Protein AF-A0A316V6R1-F1 (afdb_monomer_lite)

Foldseek 3Di:
DDDDDDDDDDPQPAADQAAPAQRHHDDWDAARQDNHTHRQVQFVVRHDPVNPPPCVVPPPDGDHHLQRVVVVVVVVVVPDDDDDDPDDDPCVVVVVVVSNDGHHDDADPPCVQPVDQQWHADPSRDIGGPVPPPDDD

Radius of gyration: 20.58 Å; chains: 1; bounding box: 62×40×48 Å

Organism: NCBI:txid1280837

pLDDT: mean 76.07, std 18.74, range [30.72, 95.44]

Sequence (137 aa):
MVHAGSGLIDNGGENNEHCETCNGPGHFICCDGCPRSFHFACINPPMDIDELPVTMGDEDDKWYCNVCKTEKDKSKEKAKANSNGKGAARFQPLFTYLDQTNPTIFALPLEIRNYFKGVATAADGSYVDSNMLRPLK

InterPro domains:
  IPR001965 Zinc finger, PHD-type [SM00249] (18-69)
  IPR011011 Zinc finger, FYVE/PHD-type [SSF57903] (5-77)
  IPR013083 Zinc finger, RING/FYVE/PHD-type [G3DSA:3.30.40.10] (11-90)
  IPR019786 Zinc finger, PHD-type, conserved site [PS01359] (19-68)
  IPR019787 Zinc finger, PHD-finger [PF00628] (19-68)
  IPR019787 Zinc finger, PHD-finger [PS50016] (16-71)
  IPR052819 Chromatin-associated regulatory protein [PTHR47636] (10-137)

Secondary structure (DSSP, 8-state):
----------SSPPPPSSBTTT---S--EEPTTSS-EE-GGGSSS---GGGS-TTTTSTT-----HHHHHHHHHHHHTT------TT-SSSHHHHHHHHHS--------HHHHTTSTTEEE-TTS-EEEGGG-----

Structure (mmCIF, N/CA/C/O backbone):
data_AF-A0A316V6R1-F1
#
_entry.id   AF-A0A316V6R1-F1
#
loop_
_atom_site.group_PDB
_atom_site.id
_atom_site.type_symbol
_atom_site.label_atom_id
_atom_site.label_alt_id
_atom_site.label_comp_id
_atom_site.label_asym_id
_atom_site.label_entity_id
_atom_site.label_seq_id
_atom_site.pdbx_PDB_ins_code
_atom_site.Cartn_x
_atom_site.Cartn_y
_atom_site.Cartn_z
_atom_site.occupancy
_atom_site.B_iso_or_equiv
_atom_site.auth_seq_id
_atom_site.auth_comp_id
_atom_site.auth_asym_id
_atom_site.auth_atom_id
_atom_site.pdbx_PDB_model_num
ATOM 1 N N . MET A 1 1 ? 34.901 7.980 4.991 1.00 36.91 1 MET A N 1
ATOM 2 C CA . MET A 1 1 ? 34.584 8.365 6.379 1.00 36.91 1 MET A CA 1
ATOM 3 C C . MET A 1 1 ? 33.822 7.224 7.013 1.00 36.91 1 MET A C 1
ATOM 5 O O . MET A 1 1 ? 32.696 6.962 6.619 1.00 36.91 1 MET A O 1
ATOM 9 N N . VAL A 1 2 ? 34.490 6.494 7.901 1.00 36.69 2 VAL A N 1
ATOM 10 C CA . VAL A 1 2 ? 33.871 5.468 8.739 1.00 36.69 2 VAL A CA 1
ATOM 11 C C . VAL A 1 2 ? 33.186 6.180 9.901 1.00 36.69 2 VAL A C 1
ATOM 13 O O . VAL A 1 2 ? 33.818 7.009 10.549 1.00 36.69 2 VAL A O 1
ATOM 16 N N . HIS A 1 3 ? 31.919 5.882 10.166 1.00 30.72 3 HIS A N 1
ATOM 17 C CA . HIS A 1 3 ? 31.316 6.204 11.453 1.00 30.72 3 HIS A CA 1
ATOM 18 C C . HIS A 1 3 ? 30.851 4.904 12.092 1.00 30.72 3 HIS A C 1
ATOM 20 O O . HIS A 1 3 ? 29.850 4.313 11.705 1.00 30.72 3 HIS A O 1
ATOM 26 N N . ALA A 1 4 ? 31.661 4.455 13.049 1.00 40.88 4 ALA A N 1
ATOM 27 C CA . ALA A 1 4 ? 31.238 3.561 14.105 1.00 40.88 4 ALA A CA 1
ATOM 28 C C . ALA A 1 4 ? 30.393 4.369 15.101 1.00 40.88 4 ALA A C 1
ATOM 30 O O . ALA A 1 4 ? 30.797 5.459 15.511 1.00 40.88 4 ALA A O 1
ATOM 31 N N . GLY A 1 5 ? 29.246 3.824 15.493 1.00 31.66 5 GLY A N 1
ATOM 32 C CA . GLY A 1 5 ? 28.398 4.338 16.561 1.00 31.66 5 GLY A CA 1
ATOM 33 C C . GLY A 1 5 ? 27.778 3.161 17.300 1.00 31.66 5 GLY A C 1
ATOM 34 O O . GLY A 1 5 ? 26.938 2.452 16.757 1.00 31.66 5 GLY A O 1
ATOM 35 N N . SER A 1 6 ? 28.268 2.917 18.511 1.00 36.72 6 SER A N 1
ATOM 36 C CA . SER A 1 6 ? 27.836 1.848 19.404 1.00 36.72 6 SER A CA 1
ATOM 37 C C . SER A 1 6 ? 26.462 2.127 20.020 1.00 36.72 6 SER A C 1
ATOM 39 O O . SER A 1 6 ? 26.270 3.166 20.638 1.00 36.72 6 SER A O 1
ATOM 41 N N . GLY A 1 7 ? 25.583 1.127 19.924 1.00 38.19 7 GLY A N 1
ATOM 42 C CA . GLY A 1 7 ? 24.739 0.595 20.998 1.00 38.19 7 GLY A CA 1
ATOM 43 C C . GLY A 1 7 ? 23.739 1.511 21.697 1.00 38.19 7 GLY A C 1
ATOM 44 O O . GLY A 1 7 ? 24.103 2.151 22.671 1.00 38.19 7 GLY A O 1
ATOM 45 N N . LEU A 1 8 ? 22.460 1.363 21.345 1.00 37.72 8 LEU A N 1
ATOM 46 C CA . LEU A 1 8 ? 21.321 1.323 22.270 1.00 37.72 8 LEU A CA 1
ATOM 47 C C . LEU A 1 8 ? 20.249 0.417 21.638 1.00 37.72 8 LEU A C 1
ATOM 49 O O . LEU A 1 8 ? 19.975 0.514 20.446 1.00 37.72 8 LEU A O 1
ATOM 53 N N . ILE A 1 9 ? 19.703 -0.517 22.416 1.00 48.94 9 ILE A N 1
ATOM 54 C CA . ILE A 1 9 ? 18.641 -1.428 21.975 1.00 48.94 9 ILE A CA 1
ATOM 55 C C . ILE A 1 9 ? 17.340 -0.621 21.979 1.00 48.94 9 ILE A C 1
ATOM 57 O O . ILE A 1 9 ? 16.728 -0.464 23.034 1.00 48.94 9 ILE A O 1
ATOM 61 N N . ASP A 1 10 ? 16.953 -0.078 20.827 1.00 42.72 10 ASP A N 1
ATOM 62 C CA . ASP A 1 10 ? 15.626 0.500 20.636 1.00 42.72 10 ASP A CA 1
ATOM 63 C C . ASP A 1 10 ? 14.651 -0.611 20.236 1.00 42.72 10 ASP A C 1
ATOM 65 O O . ASP A 1 10 ? 14.916 -1.418 19.343 1.00 42.72 10 ASP A O 1
ATOM 69 N N . ASN A 1 11 ? 13.515 -0.692 20.924 1.00 47.97 11 ASN A N 1
ATOM 70 C CA . ASN A 1 11 ? 12.432 -1.620 20.594 1.00 47.97 11 ASN A CA 1
ATOM 71 C C . ASN A 1 11 ? 11.599 -1.050 19.424 1.00 47.97 11 ASN A C 1
ATOM 73 O O . ASN A 1 11 ? 10.376 -0.968 19.494 1.00 47.97 11 ASN A O 1
ATOM 77 N N . GLY A 1 12 ? 12.295 -0.623 18.372 1.00 49.44 12 GLY A N 1
ATOM 78 C CA . GLY A 1 12 ? 11.801 -0.021 17.143 1.00 49.44 12 GLY A CA 1
ATOM 79 C C . GLY A 1 12 ? 12.722 -0.488 16.025 1.00 49.44 12 GLY A C 1
ATOM 80 O O . GLY A 1 12 ? 13.700 0.166 15.683 1.00 49.44 12 GLY A O 1
ATOM 81 N N . GLY A 1 13 ? 12.476 -1.706 15.532 1.00 63.41 13 GLY A N 1
ATOM 82 C CA . GLY A 1 13 ? 13.270 -2.271 14.444 1.00 63.41 13 GLY A CA 1
ATOM 83 C C . GLY A 1 13 ? 13.304 -1.311 13.257 1.00 63.41 13 GLY A C 1
ATOM 84 O O . GLY A 1 13 ? 12.282 -0.706 12.936 1.00 63.41 13 GLY A O 1
ATOM 85 N N . GLU A 1 14 ? 14.477 -1.176 12.639 1.00 84.94 14 GLU A N 1
ATOM 86 C CA . GLU A 1 14 ? 14.689 -0.320 11.473 1.00 84.94 14 GLU A CA 1
ATOM 87 C C . GLU A 1 14 ? 13.579 -0.543 10.436 1.00 84.94 14 GLU A C 1
ATOM 89 O O . GLU A 1 14 ? 13.218 -1.683 10.117 1.00 84.94 14 GLU A O 1
ATOM 94 N N . ASN A 1 15 ? 13.002 0.548 9.932 1.00 92.12 15 ASN A N 1
ATOM 95 C CA . ASN A 1 15 ? 12.040 0.458 8.847 1.00 92.12 15 ASN A CA 1
ATOM 96 C C . ASN A 1 15 ? 12.734 0.002 7.557 1.00 92.12 15 ASN A C 1
ATOM 98 O O . ASN A 1 15 ? 13.898 0.308 7.305 1.00 92.12 15 ASN A O 1
ATOM 102 N N . ASN A 1 16 ? 11.987 -0.702 6.713 1.00 93.31 16 ASN A N 1
ATOM 103 C CA . ASN A 1 16 ? 12.437 -1.180 5.421 1.00 93.31 16 ASN A CA 1
ATOM 104 C C . ASN A 1 16 ? 12.882 0.004 4.551 1.00 93.31 16 ASN A C 1
ATOM 106 O O . ASN A 1 16 ? 12.190 1.020 4.453 1.00 93.31 16 ASN A O 1
ATOM 110 N N . GLU A 1 17 ? 13.995 -0.175 3.844 1.00 92.50 17 GLU A N 1
ATOM 111 C CA . GLU A 1 17 ? 14.538 0.794 2.881 1.00 92.50 17 GLU A CA 1
ATOM 112 C C . GLU A 1 17 ? 13.789 0.814 1.532 1.00 92.50 17 GLU A C 1
ATOM 114 O O . GLU A 1 17 ? 14.143 1.541 0.604 1.00 92.50 17 GLU A O 1
ATOM 119 N N . HIS A 1 18 ? 12.738 0.004 1.418 1.00 93.06 18 HIS A N 1
ATOM 120 C CA . HIS A 1 18 ? 11.898 -0.139 0.240 1.00 93.06 18 HIS A CA 1
ATOM 121 C C . HIS A 1 18 ? 10.421 -0.061 0.626 1.00 93.06 18 HIS A C 1
ATOM 123 O O . HIS A 1 18 ? 10.010 -0.433 1.729 1.00 93.06 18 HIS A O 1
ATOM 129 N N . CYS A 1 19 ? 9.594 0.391 -0.313 1.00 94.06 19 CYS A N 1
ATOM 130 C CA . CYS A 1 19 ? 8.154 0.425 -0.111 1.00 94.06 19 CYS A CA 1
ATOM 131 C C . CYS A 1 19 ? 7.566 -0.995 -0.067 1.00 94.06 19 CYS A C 1
ATOM 133 O O . CYS A 1 19 ? 7.843 -1.812 -0.938 1.00 94.06 19 CYS A O 1
ATOM 135 N N . GLU A 1 20 ? 6.696 -1.279 0.901 1.00 94.94 20 GLU A N 1
ATOM 136 C CA . GLU A 1 20 ? 5.996 -2.566 1.033 1.00 94.94 20 GLU A CA 1
ATOM 137 C C . GLU A 1 20 ? 5.076 -2.864 -0.165 1.00 94.94 20 GLU A C 1
ATOM 139 O O . GLU A 1 20 ? 4.914 -4.012 -0.565 1.00 94.94 20 GLU A O 1
ATOM 144 N N . THR A 1 21 ? 4.451 -1.839 -0.749 1.00 94.12 21 THR A N 1
ATOM 145 C CA . THR A 1 21 ? 3.479 -2.014 -1.837 1.00 94.12 21 THR A CA 1
ATOM 146 C C . THR A 1 21 ? 4.152 -2.312 -3.168 1.00 94.12 21 THR A C 1
ATOM 148 O O . THR A 1 21 ? 3.687 -3.197 -3.888 1.00 94.12 21 THR A O 1
ATOM 151 N N . CYS A 1 22 ? 5.211 -1.567 -3.506 1.00 92.06 22 CYS A N 1
ATOM 152 C CA . CYS A 1 22 ? 5.850 -1.629 -4.821 1.00 92.06 22 CYS A CA 1
ATOM 153 C C . CYS A 1 22 ? 7.254 -2.232 -4.837 1.00 92.06 22 CYS A C 1
ATOM 155 O O . CYS A 1 22 ? 7.807 -2.433 -5.913 1.00 92.06 22 CYS A O 1
ATOM 157 N N . ASN A 1 23 ? 7.838 -2.492 -3.668 1.00 91.19 23 ASN A N 1
ATOM 158 C CA . ASN A 1 23 ? 9.202 -2.986 -3.498 1.00 91.19 23 ASN A CA 1
ATOM 159 C C . ASN A 1 23 ? 10.301 -2.079 -4.092 1.00 91.19 23 ASN A C 1
ATOM 161 O O . ASN A 1 23 ? 11.437 -2.513 -4.278 1.00 91.19 23 ASN A O 1
ATOM 165 N N . GLY A 1 24 ? 9.964 -0.820 -4.388 1.00 89.81 24 GLY A N 1
ATOM 166 C CA . GLY A 1 24 ? 10.872 0.173 -4.951 1.00 89.81 24 GLY A CA 1
ATOM 167 C C . GLY A 1 24 ? 11.513 1.079 -3.889 1.00 89.81 24 GLY A C 1
ATOM 168 O O . GLY A 1 24 ? 10.933 1.273 -2.814 1.00 89.81 24 GLY A O 1
ATOM 169 N N . PRO A 1 25 ? 12.682 1.671 -4.194 1.00 91.50 25 PRO A N 1
ATOM 170 C CA . PRO A 1 25 ? 13.328 2.670 -3.345 1.00 91.50 25 PRO A CA 1
ATOM 171 C C . PRO A 1 25 ? 12.642 4.045 -3.460 1.00 91.50 25 PRO A C 1
ATOM 173 O O . PRO A 1 25 ? 11.791 4.270 -4.325 1.00 91.50 25 PRO A O 1
ATOM 176 N N . GLY A 1 26 ? 13.033 5.002 -2.616 1.00 88.62 26 GLY A N 1
ATOM 177 C CA . GLY A 1 26 ? 12.631 6.408 -2.738 1.00 88.62 26 GLY A CA 1
ATOM 178 C C . GLY A 1 26 ? 12.274 7.051 -1.402 1.00 88.62 26 GLY A C 1
ATOM 179 O O . GLY A 1 26 ? 12.812 6.674 -0.368 1.00 88.62 26 GLY A O 1
ATOM 180 N N . HIS A 1 27 ? 11.368 8.028 -1.442 1.00 87.25 27 HIS A N 1
ATOM 181 C CA . HIS A 1 27 ? 10.862 8.710 -0.252 1.00 87.25 27 HIS A CA 1
ATOM 182 C C . HIS A 1 27 ? 9.525 8.117 0.177 1.00 87.25 27 HIS A C 1
ATOM 184 O O . HIS A 1 27 ? 8.582 8.045 -0.612 1.00 87.25 27 HIS A O 1
ATOM 190 N N . PHE A 1 28 ? 9.443 7.702 1.431 1.00 91.31 28 PHE A N 1
ATOM 191 C CA . PHE A 1 28 ? 8.292 7.005 1.979 1.00 91.31 28 PHE A CA 1
ATOM 192 C C . PHE A 1 28 ? 8.043 7.408 3.431 1.00 91.31 28 PHE A C 1
ATOM 194 O O . PHE A 1 28 ? 8.931 7.929 4.103 1.00 91.31 28 PHE A O 1
ATOM 201 N N . ILE A 1 29 ? 6.828 7.139 3.899 1.00 90.06 29 ILE A N 1
ATOM 202 C CA . ILE A 1 29 ? 6.446 7.219 5.306 1.00 90.06 29 ILE A CA 1
ATOM 203 C C . ILE A 1 29 ? 6.694 5.875 5.997 1.00 90.06 29 ILE A C 1
ATOM 205 O O . ILE A 1 29 ? 6.421 4.811 5.430 1.00 90.06 29 ILE A O 1
ATOM 209 N N . CYS A 1 30 ? 7.201 5.935 7.225 1.00 92.50 30 CYS A N 1
ATOM 210 C CA . CYS A 1 30 ? 7.467 4.779 8.074 1.00 92.50 30 CYS A CA 1
ATOM 211 C C . CYS A 1 30 ? 6.274 4.507 8.994 1.00 92.50 30 CYS A C 1
ATOM 213 O O . CYS A 1 30 ? 5.691 5.426 9.561 1.00 92.50 30 CYS A O 1
ATOM 215 N N . CYS A 1 31 ? 5.900 3.239 9.155 1.00 92.75 31 CYS A N 1
ATOM 216 C CA . CYS A 1 31 ? 4.908 2.856 10.155 1.00 92.75 31 CYS A CA 1
ATOM 217 C C . CYS A 1 31 ? 5.536 2.825 11.554 1.00 92.75 31 CYS A C 1
ATOM 219 O O . CYS A 1 31 ? 6.485 2.080 11.781 1.00 92.75 31 CYS A O 1
ATOM 221 N N . ASP A 1 32 ? 4.924 3.496 12.529 1.00 91.00 32 ASP A N 1
ATOM 222 C CA . ASP A 1 32 ? 5.377 3.489 13.932 1.00 91.00 32 ASP A CA 1
ATOM 223 C C . ASP A 1 32 ? 5.066 2.185 14.685 1.00 91.00 32 ASP A C 1
ATOM 225 O O . ASP A 1 32 ? 5.309 2.059 15.884 1.00 91.00 32 ASP A O 1
ATOM 229 N N . GLY A 1 33 ? 4.403 1.229 14.031 1.00 91.31 33 GLY A N 1
ATOM 230 C CA . GLY A 1 33 ? 3.981 -0.037 14.638 1.00 91.31 33 GLY A CA 1
ATOM 231 C C . GLY A 1 33 ? 4.613 -1.282 14.023 1.00 91.31 33 GLY A C 1
ATOM 232 O O . GLY A 1 33 ? 4.329 -2.384 14.488 1.00 91.31 33 GLY A O 1
ATOM 233 N N . CYS A 1 34 ? 5.384 -1.146 12.943 1.00 94.19 34 CYS A N 1
ATOM 234 C CA . CYS A 1 34 ? 6.018 -2.265 12.241 1.00 94.19 34 CYS A CA 1
ATOM 235 C C . CYS A 1 34 ? 7.104 -1.745 11.285 1.00 94.19 34 CYS A C 1
ATOM 237 O O . CYS A 1 34 ? 7.003 -0.599 10.861 1.00 94.19 34 CYS A O 1
ATOM 239 N N . PRO A 1 35 ? 8.039 -2.582 10.807 1.00 95.44 35 PRO A N 1
ATOM 240 C CA . PRO A 1 35 ? 9.132 -2.124 9.944 1.00 95.44 35 PRO A CA 1
ATOM 241 C C . PRO A 1 35 ? 8.696 -1.693 8.530 1.00 95.44 35 PRO A C 1
ATOM 243 O O . PRO A 1 35 ? 9.526 -1.335 7.714 1.00 95.44 35 PRO A O 1
ATOM 246 N N . ARG A 1 36 ? 7.407 -1.710 8.179 1.00 95.25 36 ARG A N 1
ATOM 247 C CA . ARG A 1 36 ? 6.964 -1.380 6.815 1.00 95.25 36 ARG A CA 1
ATOM 248 C C . ARG A 1 36 ? 7.065 0.113 6.507 1.00 95.25 36 ARG A C 1
ATOM 250 O O . ARG A 1 36 ? 6.706 0.945 7.345 1.00 95.25 36 ARG A O 1
ATOM 257 N N . SER A 1 37 ? 7.415 0.399 5.257 1.00 95.25 37 SER A N 1
ATOM 258 C CA . SER A 1 37 ? 7.520 1.740 4.677 1.00 95.25 37 SER A CA 1
ATOM 259 C C . SER A 1 37 ? 6.651 1.854 3.424 1.00 95.25 37 SER A C 1
ATOM 261 O O . SER A 1 37 ? 6.471 0.869 2.705 1.00 95.25 37 SER A O 1
ATOM 263 N N . PHE A 1 38 ? 6.102 3.033 3.129 1.00 94.56 38 PHE A N 1
ATOM 264 C CA . PHE A 1 38 ? 5.201 3.231 1.985 1.00 94.56 38 PHE A CA 1
ATOM 265 C C . PHE A 1 38 ? 5.442 4.555 1.268 1.00 94.56 38 PHE A C 1
ATOM 267 O O . PHE A 1 38 ? 5.503 5.596 1.916 1.00 94.56 38 PHE A O 1
ATOM 274 N N . HIS A 1 39 ? 5.504 4.561 -0.069 1.00 93.62 39 HIS A N 1
ATOM 275 C CA . HIS A 1 39 ? 5.367 5.831 -0.793 1.00 93.62 39 HIS A CA 1
ATOM 276 C C . HIS A 1 39 ? 3.997 6.445 -0.484 1.00 93.62 39 HIS A C 1
ATOM 278 O O . HIS A 1 39 ? 3.012 5.720 -0.336 1.00 93.62 39 HIS A O 1
ATOM 284 N N . PHE A 1 40 ? 3.907 7.772 -0.475 1.00 91.44 40 PHE A N 1
ATOM 285 C CA . PHE A 1 40 ? 2.643 8.482 -0.236 1.00 91.44 40 PHE A CA 1
ATOM 286 C C . PHE A 1 40 ? 1.561 8.131 -1.274 1.00 91.44 40 PHE A C 1
ATOM 288 O O . PHE A 1 40 ? 0.392 7.976 -0.941 1.00 91.44 40 PHE A O 1
ATOM 295 N N . ALA A 1 41 ? 1.966 7.870 -2.520 1.00 91.69 41 ALA A N 1
ATOM 296 C CA . ALA A 1 41 ? 1.069 7.383 -3.569 1.00 91.69 41 ALA A CA 1
ATOM 297 C C . ALA A 1 41 ? 0.734 5.881 -3.460 1.00 91.69 41 ALA A C 1
ATOM 299 O O . ALA A 1 41 ? -0.195 5.406 -4.108 1.00 91.69 41 ALA A O 1
ATOM 300 N N . CYS A 1 42 ? 1.509 5.119 -2.684 1.00 93.44 42 CYS A N 1
ATOM 301 C CA . CYS A 1 42 ? 1.324 3.679 -2.513 1.00 93.44 42 CYS A CA 1
ATOM 302 C C . CYS A 1 42 ? 0.421 3.326 -1.331 1.00 93.44 42 CYS A C 1
ATOM 304 O O . CYS A 1 42 ? 0.109 2.154 -1.173 1.00 93.44 42 CYS A O 1
ATOM 306 N N . ILE A 1 43 ? 0.004 4.284 -0.501 1.00 91.88 43 ILE A N 1
ATOM 307 C CA . ILE A 1 43 ? -1.003 4.042 0.538 1.00 91.88 43 ILE A CA 1
ATOM 308 C C . ILE A 1 43 ? -2.422 4.155 -0.033 1.00 91.88 43 ILE A C 1
ATOM 310 O O . ILE A 1 43 ? -2.631 4.653 -1.136 1.00 91.88 43 ILE A O 1
ATOM 314 N N . ASN A 1 44 ? -3.407 3.644 0.709 1.00 87.94 44 ASN A N 1
ATOM 315 C CA . ASN A 1 44 ? -4.817 3.725 0.340 1.00 87.94 44 ASN A CA 1
ATOM 316 C C . ASN A 1 44 ? -5.630 4.341 1.495 1.00 87.94 44 ASN A C 1
ATOM 318 O O . ASN A 1 44 ? -5.715 3.705 2.550 1.00 87.94 44 ASN A O 1
ATOM 322 N N . PRO A 1 45 ? -6.239 5.527 1.315 1.00 87.38 45 PRO A N 1
ATOM 323 C CA . PRO A 1 45 ? -6.155 6.385 0.126 1.00 87.38 45 PRO A CA 1
ATOM 324 C C . PRO A 1 45 ? -4.733 6.949 -0.092 1.00 87.38 45 PRO A C 1
ATOM 326 O O . PRO A 1 45 ? -3.989 7.063 0.886 1.00 87.38 45 PRO A O 1
ATOM 329 N N . PRO A 1 46 ? -4.344 7.289 -1.339 1.00 88.06 46 PRO A N 1
ATOM 330 C CA . PRO A 1 46 ? -3.105 8.013 -1.612 1.00 88.06 46 PRO A CA 1
ATOM 331 C C . PRO A 1 46 ? -3.077 9.341 -0.854 1.00 88.06 46 PRO A C 1
ATOM 333 O O . PRO A 1 46 ? -4.112 9.990 -0.719 1.00 88.06 46 PRO A O 1
ATOM 336 N N . MET A 1 47 ? -1.905 9.731 -0.367 1.00 84.94 47 MET A N 1
ATOM 337 C CA . MET A 1 47 ? -1.690 10.987 0.349 1.00 84.94 47 MET A CA 1
ATOM 338 C C . MET A 1 47 ? -0.779 11.887 -0.473 1.00 84.94 47 MET A C 1
ATOM 340 O O . MET A 1 47 ? 0.181 11.406 -1.080 1.00 84.94 47 MET A O 1
ATOM 344 N N . ASP A 1 48 ? -1.059 13.184 -0.467 1.00 80.75 48 ASP A N 1
ATOM 345 C CA . ASP A 1 48 ? -0.156 14.173 -1.038 1.00 80.75 48 ASP A CA 1
ATOM 346 C C . ASP A 1 48 ? 0.901 14.591 -0.011 1.00 80.75 48 ASP A C 1
ATOM 348 O O . ASP A 1 48 ? 0.647 14.654 1.191 1.00 80.75 48 ASP A O 1
ATOM 352 N N . ILE A 1 49 ? 2.113 14.888 -0.484 1.00 73.19 49 ILE A N 1
ATOM 353 C CA . ILE A 1 49 ? 3.220 15.300 0.392 1.00 73.19 49 ILE A CA 1
ATOM 354 C C . ILE A 1 49 ? 2.921 16.625 1.112 1.00 73.19 49 ILE A C 1
ATOM 356 O O . ILE A 1 49 ? 3.375 16.828 2.232 1.00 73.19 49 ILE A O 1
ATOM 360 N N . ASP A 1 50 ? 2.116 17.489 0.489 1.00 69.50 50 ASP A N 1
ATOM 361 C CA . ASP A 1 50 ? 1.679 18.776 1.041 1.00 69.50 50 ASP A CA 1
ATOM 362 C C . ASP A 1 50 ? 0.526 18.623 2.052 1.00 69.50 50 ASP A C 1
ATOM 364 O O . ASP A 1 50 ? 0.248 19.537 2.827 1.00 69.50 50 ASP A O 1
ATOM 368 N N . GLU A 1 51 ? -0.144 17.466 2.047 1.00 64.19 51 GLU A N 1
ATOM 369 C CA . GLU A 1 51 ? -1.172 17.083 3.021 1.00 64.19 51 GLU A CA 1
ATOM 370 C C . GLU A 1 51 ? -0.593 16.305 4.205 1.00 64.19 51 GLU A C 1
ATOM 372 O O . GLU A 1 51 ? -1.319 16.006 5.160 1.00 64.19 51 GLU A O 1
ATOM 377 N N . LEU A 1 52 ? 0.712 16.001 4.180 1.00 61.25 52 LEU A N 1
ATOM 378 C CA . LEU A 1 52 ? 1.400 15.625 5.403 1.00 61.25 52 LEU A CA 1
ATOM 379 C C 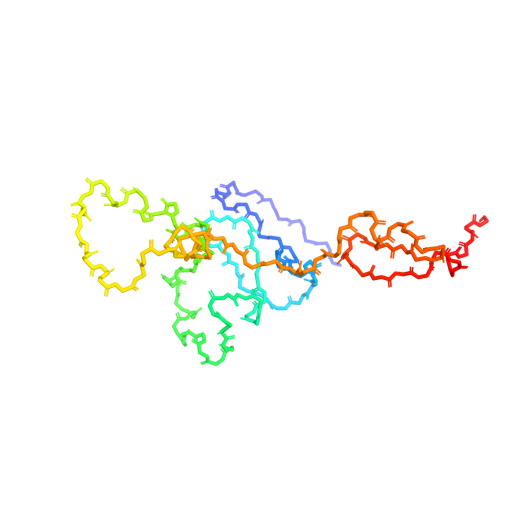. LEU A 1 52 ? 1.182 16.767 6.380 1.00 61.25 52 LEU A C 1
ATOM 381 O O . LEU A 1 52 ? 1.484 17.917 6.046 1.00 61.25 52 LEU A O 1
ATOM 385 N N . PRO A 1 53 ? 0.602 16.492 7.557 1.00 53.88 53 PRO A N 1
ATOM 386 C CA . PRO A 1 53 ? 0.299 17.561 8.472 1.00 53.88 53 PRO A CA 1
ATOM 387 C C . PRO A 1 53 ? 1.623 18.274 8.749 1.00 53.88 53 PRO A C 1
ATOM 389 O O . PRO A 1 53 ? 2.626 17.647 9.084 1.00 53.88 53 PRO A O 1
ATOM 392 N N . VAL A 1 54 ? 1.644 19.593 8.541 1.00 50.38 54 VAL A N 1
ATOM 393 C CA . VAL A 1 54 ? 2.797 20.481 8.790 1.00 50.38 54 VAL A CA 1
ATOM 394 C C . VAL A 1 54 ? 3.316 20.402 10.241 1.00 50.38 54 VAL A C 1
ATOM 396 O O . VAL A 1 54 ? 4.298 21.051 10.585 1.00 50.38 54 VAL A O 1
ATOM 399 N N . THR A 1 55 ? 2.665 19.589 11.075 1.00 45.59 55 THR A N 1
ATOM 400 C CA . THR A 1 55 ? 2.998 19.176 12.438 1.00 45.59 55 THR A CA 1
ATOM 401 C C . THR A 1 55 ? 3.827 17.886 12.522 1.00 45.59 55 THR A C 1
ATOM 403 O O . THR A 1 55 ? 4.275 17.547 13.604 1.00 45.59 55 THR A O 1
ATOM 406 N N . MET A 1 56 ? 4.166 17.212 11.413 1.00 48.91 56 MET A N 1
ATOM 407 C CA . MET A 1 56 ? 5.181 16.131 11.388 1.00 48.91 56 MET A CA 1
ATOM 408 C C . MET A 1 56 ? 6.616 16.643 11.657 1.00 48.91 56 MET A C 1
ATOM 410 O O . MET A 1 56 ? 7.582 15.887 11.566 1.00 48.91 56 MET A O 1
ATOM 414 N N . GLY A 1 57 ? 6.764 17.939 11.962 1.00 48.56 57 GLY A N 1
ATOM 415 C CA . GLY A 1 57 ? 7.949 18.519 12.598 1.00 48.56 57 GLY A CA 1
ATOM 416 C C . GLY A 1 57 ? 7.940 18.437 14.132 1.00 48.56 57 GLY A C 1
ATOM 417 O O . GLY A 1 57 ? 8.965 18.738 14.740 1.00 48.56 57 GLY A O 1
ATOM 418 N N . ASP A 1 58 ? 6.825 18.030 14.746 1.00 52.53 58 ASP A N 1
ATOM 419 C CA . ASP A 1 58 ? 6.688 17.750 16.174 1.00 52.53 58 ASP A CA 1
ATOM 420 C C . ASP A 1 58 ? 6.698 16.227 16.408 1.00 52.53 58 ASP A C 1
ATOM 422 O O . ASP A 1 58 ? 6.080 15.453 15.678 1.00 52.53 58 ASP A O 1
ATOM 426 N N . GLU A 1 59 ? 7.404 15.781 17.447 1.00 54.41 59 GLU A N 1
ATOM 427 C CA . GLU A 1 59 ? 7.719 14.369 17.742 1.00 54.41 59 GLU A CA 1
ATOM 428 C C . GLU A 1 59 ? 6.497 13.484 18.109 1.00 54.41 59 GL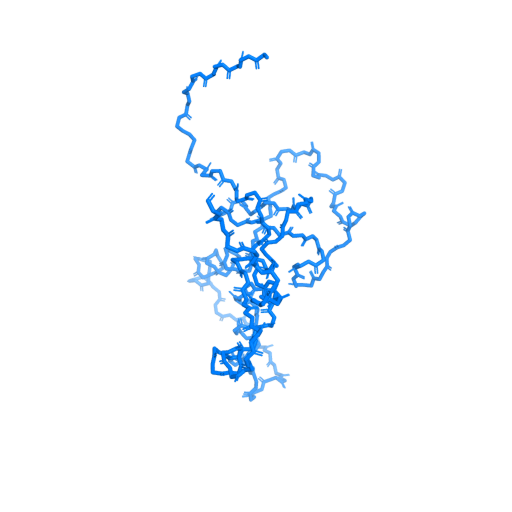U A C 1
ATOM 430 O O . GLU A 1 59 ? 6.656 12.303 18.429 1.00 54.41 59 GLU A O 1
ATOM 435 N N . ASP A 1 60 ? 5.275 14.025 18.073 1.00 56.72 60 ASP A N 1
ATOM 436 C CA . ASP A 1 60 ? 4.053 13.384 18.587 1.00 56.72 60 ASP A CA 1
ATOM 437 C C . ASP A 1 60 ? 3.096 12.826 17.507 1.00 56.72 60 ASP A C 1
ATOM 439 O O . ASP A 1 60 ? 2.177 12.064 17.836 1.00 56.72 60 ASP A O 1
ATOM 443 N N . ASP A 1 61 ? 3.313 13.106 16.217 1.00 72.19 61 ASP A N 1
ATOM 444 C CA . ASP A 1 61 ? 2.396 12.684 15.145 1.00 72.19 61 ASP A CA 1
ATOM 445 C C . ASP A 1 61 ? 2.731 11.301 14.568 1.00 72.19 61 ASP A C 1
ATOM 447 O O . ASP A 1 61 ? 3.365 11.148 13.525 1.00 72.19 61 ASP A O 1
ATOM 451 N N . LYS A 1 62 ? 2.250 10.255 15.248 1.00 84.44 62 LYS A N 1
ATOM 452 C CA . LYS A 1 62 ? 2.466 8.858 14.836 1.00 84.44 62 LYS A CA 1
ATOM 453 C C . LYS A 1 62 ? 1.555 8.424 13.685 1.00 84.44 62 LYS A C 1
ATOM 455 O O . LYS A 1 62 ? 0.328 8.540 13.770 1.00 84.44 62 LYS A O 1
ATOM 460 N N . TRP A 1 63 ? 2.124 7.783 12.668 1.00 88.88 63 TRP A N 1
ATOM 461 C CA . TRP A 1 63 ? 1.418 7.155 11.556 1.00 88.88 63 TRP A CA 1
ATOM 462 C C . TRP A 1 63 ? 1.471 5.621 11.609 1.00 88.88 63 TRP A C 1
ATOM 464 O O . TRP A 1 63 ? 2.476 4.985 11.920 1.00 88.88 63 TRP A O 1
ATOM 474 N N . TYR A 1 64 ? 0.352 4.988 11.248 1.00 91.50 64 TYR A N 1
ATOM 475 C CA . TYR A 1 64 ? 0.208 3.532 11.257 1.00 91.50 64 TYR A CA 1
ATOM 476 C C . TYR A 1 64 ? -0.340 3.016 9.921 1.00 91.50 64 TYR A C 1
ATOM 478 O O . TYR A 1 64 ? -1.317 3.552 9.392 1.00 91.50 64 TYR A O 1
ATOM 486 N N . CYS A 1 65 ? 0.240 1.925 9.411 1.00 93.81 65 CYS A N 1
ATOM 487 C CA . CYS A 1 65 ? -0.301 1.198 8.259 1.00 93.81 65 CYS A CA 1
ATOM 488 C C . CYS A 1 65 ? -1.649 0.526 8.594 1.00 93.81 65 CYS A C 1
ATOM 490 O O . CYS A 1 65 ? -1.997 0.383 9.769 1.00 93.81 65 CYS A O 1
ATOM 492 N N . ASN A 1 66 ? -2.397 0.073 7.584 1.00 93.31 66 ASN A N 1
ATOM 493 C CA . ASN A 1 66 ? -3.751 -0.482 7.755 1.00 93.31 66 ASN A CA 1
ATOM 494 C C . ASN A 1 66 ? -3.776 -1.691 8.697 1.00 93.31 66 ASN A C 1
ATOM 496 O O . ASN A 1 66 ? -4.652 -1.806 9.557 1.00 93.31 66 ASN A O 1
ATOM 500 N N . VAL A 1 67 ? -2.746 -2.536 8.608 1.00 94.44 67 VAL A N 1
ATOM 501 C CA . VAL A 1 67 ? -2.566 -3.678 9.512 1.00 94.44 67 VAL A CA 1
ATOM 502 C C . VAL A 1 67 ? -2.395 -3.201 10.959 1.00 94.44 67 VAL A C 1
ATOM 504 O O . VAL A 1 67 ? -3.119 -3.642 11.846 1.00 94.44 67 VAL A O 1
ATOM 507 N N . CYS A 1 68 ? -1.487 -2.254 11.215 1.00 93.31 68 CYS A N 1
ATOM 508 C CA . CYS A 1 68 ? -1.237 -1.748 12.568 1.00 93.31 68 CYS A CA 1
ATOM 509 C C . CYS A 1 68 ? -2.423 -0.957 13.140 1.00 93.31 68 CYS A C 1
ATOM 511 O O . CYS A 1 68 ? -2.698 -1.070 14.334 1.00 93.31 68 CYS A O 1
ATOM 513 N N . LYS A 1 69 ? -3.138 -0.183 12.311 1.00 91.19 69 LYS A N 1
ATOM 514 C CA . LYS A 1 69 ? -4.384 0.505 12.697 1.00 91.19 69 LYS A CA 1
ATOM 515 C C . LYS A 1 69 ? -5.427 -0.504 13.171 1.00 91.19 69 LYS A C 1
ATOM 517 O O . LYS A 1 69 ? -5.908 -0.409 14.295 1.00 91.19 69 LYS A O 1
ATOM 522 N N . THR A 1 70 ? -5.664 -1.536 12.365 1.00 90.69 70 THR A N 1
ATOM 523 C CA . THR A 1 70 ? -6.617 -2.610 12.668 1.00 90.69 70 THR A CA 1
ATOM 524 C C . THR A 1 70 ? -6.284 -3.337 13.967 1.00 90.69 70 THR A C 1
ATOM 526 O O . THR A 1 70 ? -7.164 -3.559 14.798 1.00 90.69 70 THR A O 1
ATOM 529 N N . GLU A 1 71 ? -5.020 -3.710 14.176 1.00 89.44 71 GLU A N 1
ATOM 530 C CA . GLU A 1 71 ? -4.608 -4.405 15.402 1.00 89.44 71 GLU A CA 1
ATOM 531 C C . GLU A 1 71 ? -4.805 -3.531 16.652 1.00 89.44 71 GLU A C 1
ATOM 533 O O . GLU A 1 71 ? -5.236 -4.018 17.702 1.00 89.44 71 GLU A O 1
ATOM 538 N N . LYS A 1 72 ? -4.586 -2.216 16.534 1.00 84.50 72 LYS A N 1
ATOM 539 C CA . LYS A 1 72 ? -4.886 -1.264 17.610 1.00 84.50 72 LYS A CA 1
ATOM 540 C C . LYS A 1 72 ? -6.382 -1.113 17.858 1.00 84.50 72 LYS A C 1
ATOM 542 O O . LYS A 1 72 ? -6.787 -1.051 19.019 1.00 84.50 72 LYS A O 1
ATOM 547 N N . ASP A 1 73 ? -7.208 -1.084 16.824 1.00 81.31 73 ASP A N 1
ATOM 548 C CA . ASP A 1 73 ? -8.655 -0.921 16.985 1.00 81.31 73 ASP A CA 1
ATOM 549 C C . ASP A 1 73 ? -9.306 -2.162 17.604 1.00 81.31 73 ASP A C 1
ATOM 551 O O . ASP A 1 73 ? -10.090 -2.025 18.545 1.00 81.31 73 ASP A O 1
ATOM 555 N N . LYS A 1 74 ? -8.867 -3.372 17.233 1.00 75.19 74 LYS A N 1
ATOM 556 C CA . LYS A 1 74 ? -9.282 -4.629 17.891 1.00 75.19 74 LYS A CA 1
ATOM 557 C C . LYS A 1 74 ? -9.008 -4.625 19.398 1.00 75.19 74 LYS A C 1
ATOM 559 O O . LYS A 1 74 ? -9.785 -5.172 20.182 1.00 75.19 74 LYS A O 1
ATOM 564 N N . SER A 1 75 ? -7.914 -3.992 19.831 1.00 62.66 75 SER A N 1
ATOM 565 C CA . SER A 1 75 ? -7.596 -3.855 21.259 1.00 62.66 75 SER A CA 1
ATOM 566 C C . SER A 1 75 ? -8.555 -2.909 22.007 1.00 62.66 75 SER A C 1
ATOM 568 O O . SER A 1 75 ? -8.775 -3.086 23.207 1.00 62.66 75 SER A O 1
ATOM 570 N N . LYS A 1 76 ? -9.193 -1.961 21.301 1.00 62.25 76 LYS A N 1
ATOM 571 C CA . LYS A 1 76 ? -10.180 -0.999 21.831 1.00 62.25 76 LYS A CA 1
ATOM 572 C C . LYS A 1 76 ? -11.633 -1.477 21.682 1.00 62.25 76 LYS A C 1
ATOM 574 O O . LYS A 1 76 ? -12.486 -1.099 22.486 1.00 62.25 76 LYS A O 1
ATOM 579 N N . GLU A 1 77 ? -11.928 -2.331 20.703 1.00 56.34 77 GLU A N 1
ATOM 580 C CA . GLU A 1 77 ? -13.271 -2.861 20.409 1.00 56.34 77 GLU A CA 1
ATOM 581 C C . GLU A 1 77 ? -13.867 -3.741 21.514 1.00 56.34 77 GLU A C 1
ATOM 583 O O . GLU A 1 77 ? -15.091 -3.856 21.596 1.00 56.34 77 GLU A O 1
ATOM 588 N N . LYS A 1 78 ? -13.061 -4.258 22.455 1.00 50.22 78 LYS A N 1
ATOM 589 C CA . LYS A 1 78 ? -13.593 -4.871 23.690 1.00 50.22 78 LYS A CA 1
ATOM 590 C C . LYS A 1 78 ? -14.450 -3.903 24.534 1.00 50.22 78 LYS A C 1
ATOM 592 O O . LYS A 1 78 ? -15.069 -4.352 25.494 1.00 50.22 78 LYS A O 1
ATOM 597 N N . ALA A 1 79 ? -14.515 -2.610 24.188 1.00 52.56 79 ALA A N 1
ATOM 598 C CA . ALA A 1 79 ? -15.274 -1.595 24.915 1.00 52.56 79 ALA A CA 1
ATOM 599 C C . ALA A 1 79 ? -16.487 -0.976 24.179 1.00 52.56 79 ALA A C 1
ATOM 601 O O . ALA A 1 79 ? -17.304 -0.357 24.861 1.00 52.56 79 ALA A O 1
ATOM 602 N N . LYS A 1 80 ? -16.667 -1.093 22.848 1.00 42.78 80 LYS A N 1
ATOM 603 C CA . LYS A 1 80 ? -17.795 -0.434 22.134 1.00 42.78 80 LYS A CA 1
ATOM 604 C C . LYS A 1 80 ? -18.252 -1.169 20.863 1.00 42.78 80 LYS A C 1
ATOM 606 O O . LYS A 1 80 ? -17.945 -0.756 19.751 1.00 42.78 80 LYS A O 1
ATOM 611 N N . ALA A 1 81 ? -19.082 -2.197 21.025 1.00 44.56 81 ALA A N 1
ATOM 612 C CA . ALA A 1 81 ? -19.859 -2.778 19.930 1.00 44.56 81 ALA A CA 1
ATOM 613 C C . ALA A 1 81 ? -21.079 -1.895 19.604 1.00 44.56 81 ALA A C 1
ATOM 615 O O . ALA A 1 81 ? -22.180 -2.189 20.060 1.00 44.56 81 ALA A O 1
ATOM 616 N N . ASN A 1 82 ? -20.905 -0.789 18.872 1.00 49.47 82 ASN A N 1
ATOM 617 C CA . ASN A 1 82 ? -22.035 -0.126 18.208 1.00 49.47 82 ASN A CA 1
ATOM 618 C C . ASN A 1 82 ? -21.5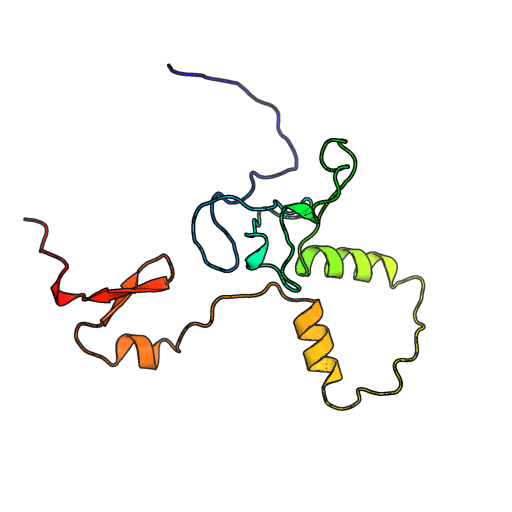85 0.883 17.137 1.00 49.47 82 ASN A C 1
ATOM 620 O O . ASN A 1 82 ? -21.190 1.997 17.470 1.00 49.47 82 ASN A O 1
ATOM 624 N N . SER A 1 83 ? -21.756 0.552 15.856 1.00 49.94 83 SER A N 1
ATOM 625 C CA . SER A 1 83 ? -22.387 1.498 14.929 1.00 49.94 83 SER A CA 1
ATOM 626 C C . SER A 1 83 ? -23.001 0.778 13.725 1.00 49.94 83 SER A C 1
ATOM 628 O O . SER A 1 83 ? -22.389 -0.038 13.043 1.00 49.94 83 SER A O 1
ATOM 630 N N . ASN A 1 84 ? -24.279 1.081 13.516 1.00 50.28 84 ASN A N 1
ATOM 631 C CA . ASN A 1 84 ? -25.101 0.686 12.384 1.00 50.28 84 ASN A CA 1
ATOM 632 C C . ASN A 1 84 ? -24.546 1.253 11.067 1.00 50.28 84 ASN A C 1
ATOM 634 O O . ASN A 1 84 ? -24.647 2.455 10.833 1.00 50.28 84 ASN A O 1
ATOM 638 N N . GLY A 1 85 ? -24.108 0.385 10.155 1.00 52.41 85 GLY A N 1
ATOM 639 C CA . GLY A 1 85 ? -23.922 0.700 8.736 1.00 52.41 85 GLY A CA 1
ATOM 640 C C . GLY A 1 85 ? -25.028 0.072 7.886 1.00 52.41 85 GLY A C 1
ATOM 641 O O . GLY A 1 85 ? -24.822 -0.963 7.254 1.00 52.41 85 GLY A O 1
ATOM 642 N N . LYS A 1 86 ? -26.226 0.670 7.879 1.00 54.25 86 LYS A N 1
ATOM 643 C CA . LYS A 1 86 ? -27.334 0.272 6.991 1.00 54.25 86 LYS A CA 1
ATOM 644 C C . LYS A 1 86 ? -26.972 0.623 5.539 1.00 54.25 86 LYS A C 1
ATOM 646 O O . LYS A 1 86 ? -27.241 1.736 5.106 1.00 54.25 86 LYS A O 1
ATOM 651 N N . GLY A 1 87 ? -26.365 -0.296 4.785 1.00 56.31 87 GLY A N 1
ATOM 652 C CA . GLY A 1 87 ? -26.153 -0.069 3.345 1.00 56.31 87 GLY A CA 1
ATOM 653 C 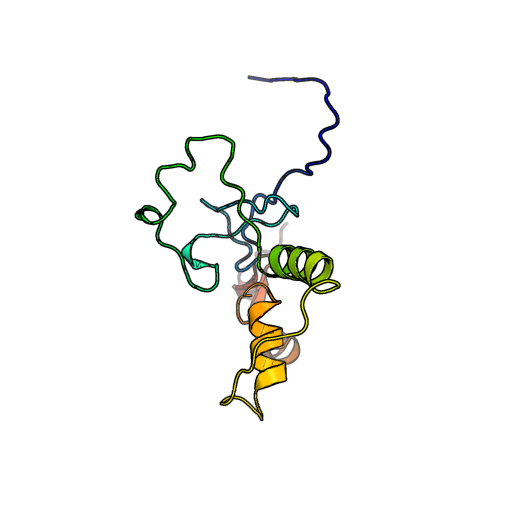C . GLY A 1 87 ? -25.274 -1.070 2.602 1.00 56.31 87 GLY A C 1
ATOM 654 O O . GLY A 1 87 ? -25.539 -1.360 1.440 1.00 56.31 87 GLY A O 1
ATOM 655 N N . ALA A 1 88 ? -24.284 -1.674 3.251 1.00 62.59 88 ALA A N 1
ATOM 656 C CA . ALA A 1 88 ? -23.507 -2.752 2.650 1.00 62.59 88 ALA A CA 1
ATOM 657 C C . ALA A 1 88 ? -23.895 -4.050 3.359 1.00 62.59 88 ALA A C 1
ATOM 659 O O . ALA A 1 88 ? -23.723 -4.165 4.562 1.00 62.59 88 ALA A O 1
ATOM 660 N N . ALA A 1 89 ? -24.497 -5.005 2.652 1.00 70.75 89 ALA A N 1
ATOM 661 C CA . ALA A 1 89 ? -24.866 -6.301 3.241 1.00 70.75 89 ALA A CA 1
ATOM 662 C C . ALA A 1 89 ? -24.240 -7.490 2.501 1.00 70.75 89 ALA A C 1
ATOM 664 O O . ALA A 1 89 ? -24.154 -8.575 3.060 1.00 70.75 89 ALA A O 1
ATOM 665 N N . ARG A 1 90 ? -23.761 -7.298 1.262 1.00 85.88 90 ARG A N 1
ATOM 666 C CA . ARG A 1 90 ? -23.114 -8.372 0.486 1.00 85.88 90 ARG A CA 1
ATOM 667 C C . ARG A 1 90 ? -21.596 -8.262 0.435 1.00 85.88 90 ARG A C 1
ATOM 669 O O . ARG A 1 90 ? -20.917 -9.276 0.489 1.00 85.88 90 ARG A O 1
ATOM 676 N N . PHE A 1 91 ? -21.073 -7.040 0.360 1.00 88.19 91 PHE A N 1
ATOM 677 C CA . PHE A 1 91 ? -19.634 -6.790 0.243 1.00 88.19 91 PHE A CA 1
ATOM 678 C C . PHE A 1 91 ? -18.970 -6.402 1.564 1.00 88.19 91 PHE A C 1
ATOM 680 O O . PHE A 1 91 ? -17.786 -6.104 1.560 1.00 88.19 91 PHE A O 1
ATOM 687 N N . GLN A 1 92 ? -19.691 -6.435 2.691 1.00 87.12 92 GLN A N 1
ATOM 688 C CA . GLN A 1 92 ? -19.109 -6.103 4.000 1.00 87.12 92 GLN A CA 1
ATOM 689 C C . GLN A 1 92 ? -17.818 -6.862 4.299 1.00 87.12 92 GLN A C 1
ATOM 691 O O . GLN A 1 92 ? -16.837 -6.202 4.618 1.00 87.12 92 GLN A O 1
ATOM 696 N N . PRO A 1 93 ? -17.742 -8.195 4.103 1.00 88.31 93 PRO A N 1
ATOM 697 C CA . PRO A 1 93 ? -16.493 -8.909 4.351 1.00 88.31 93 PRO A CA 1
ATOM 698 C C . PRO A 1 93 ? -15.341 -8.408 3.472 1.00 88.31 93 PRO A C 1
ATOM 700 O O . PRO A 1 93 ? -14.197 -8.395 3.912 1.00 88.31 93 PRO A O 1
ATOM 703 N N . LEU A 1 94 ? -15.643 -7.968 2.244 1.00 87.75 94 LEU A N 1
ATOM 704 C CA . LEU A 1 94 ? -14.644 -7.407 1.337 1.00 87.75 94 LEU A CA 1
ATOM 705 C C . LEU A 1 94 ? -14.209 -6.009 1.775 1.00 87.75 94 LEU A C 1
ATOM 707 O O . LEU A 1 94 ? -13.017 -5.741 1.773 1.00 87.75 94 LEU A O 1
ATOM 711 N N . PHE A 1 95 ? -15.134 -5.135 2.178 1.00 87.69 95 PHE A N 1
ATOM 712 C CA . PHE A 1 95 ? -14.781 -3.808 2.690 1.00 87.69 95 PHE A CA 1
ATOM 713 C C . PHE A 1 95 ? -13.944 -3.909 3.964 1.00 87.69 95 PHE A C 1
ATOM 715 O O . PHE A 1 95 ? -12.887 -3.297 4.043 1.00 87.69 95 PHE A O 1
ATOM 722 N N . THR A 1 96 ? -14.330 -4.787 4.893 1.00 87.75 96 THR A N 1
ATOM 723 C CA . THR A 1 96 ? -13.517 -5.091 6.075 1.00 87.75 96 THR A CA 1
ATOM 724 C C . THR A 1 96 ? -12.129 -5.590 5.684 1.00 87.75 96 THR A C 1
ATOM 726 O O . THR A 1 96 ? -11.142 -5.141 6.249 1.00 87.75 96 THR A O 1
ATOM 729 N N . TYR A 1 97 ? -12.019 -6.488 4.703 1.00 90.44 97 TYR A N 1
ATOM 730 C CA . TYR A 1 97 ? -10.714 -6.950 4.230 1.00 90.44 97 TYR A CA 1
ATOM 731 C C . TYR A 1 97 ? -9.872 -5.812 3.628 1.00 90.44 97 TYR A C 1
ATOM 733 O O . TYR A 1 97 ? -8.679 -5.717 3.915 1.00 90.44 97 TYR A O 1
ATOM 741 N N . LEU A 1 98 ? -10.481 -4.930 2.830 1.00 89.00 98 LEU A N 1
ATOM 742 C CA . LEU A 1 98 ? -9.796 -3.788 2.218 1.00 89.00 98 LEU A CA 1
ATOM 743 C C . LEU A 1 98 ? -9.273 -2.800 3.268 1.00 89.00 98 LEU A C 1
ATOM 745 O O . LEU A 1 98 ? -8.132 -2.361 3.161 1.00 89.00 98 LEU A O 1
ATOM 749 N N . ASP A 1 99 ? -10.055 -2.511 4.307 1.00 87.69 99 ASP A N 1
ATOM 750 C CA . ASP A 1 99 ? -9.649 -1.602 5.388 1.00 87.69 99 ASP A CA 1
ATOM 751 C C . ASP A 1 99 ? -8.516 -2.185 6.251 1.00 87.69 99 ASP A C 1
ATOM 753 O O . ASP A 1 99 ? -7.725 -1.450 6.841 1.00 87.69 99 ASP A O 1
ATOM 757 N N . GLN A 1 100 ? -8.417 -3.515 6.318 1.00 91.69 100 GLN A N 1
ATOM 758 C CA . GLN A 1 100 ? -7.461 -4.223 7.174 1.00 91.69 100 GLN A CA 1
ATOM 759 C C . GLN A 1 100 ? -6.157 -4.608 6.472 1.00 91.69 100 GLN A C 1
ATOM 761 O O . GLN A 1 100 ? -5.215 -5.063 7.127 1.00 91.69 100 GLN A O 1
ATOM 766 N N . THR A 1 101 ? -6.078 -4.445 5.152 1.00 93.38 101 THR A N 1
ATOM 767 C CA . THR A 1 101 ? -4.922 -4.867 4.358 1.00 93.38 101 THR A CA 1
ATOM 768 C C . THR A 1 101 ? -4.173 -3.683 3.774 1.00 93.38 101 THR A C 1
ATOM 770 O O . THR A 1 101 ? -4.738 -2.640 3.444 1.00 93.38 101 THR A O 1
ATOM 773 N N . ASN A 1 102 ? -2.852 -3.829 3.681 1.00 94.75 102 ASN A N 1
ATOM 774 C CA . ASN A 1 102 ? -2.033 -2.862 2.966 1.00 94.75 102 ASN A CA 1
ATOM 775 C C . ASN A 1 102 ? -2.163 -3.119 1.453 1.00 94.75 102 ASN A C 1
ATOM 777 O O . ASN A 1 102 ? -2.234 -4.281 1.042 1.00 94.75 102 ASN A O 1
ATOM 781 N N . PRO A 1 103 ? -2.168 -2.067 0.621 1.00 93.62 103 PRO A N 1
ATOM 782 C CA . PRO A 1 103 ? -2.173 -2.220 -0.829 1.00 93.62 103 PRO A CA 1
ATOM 783 C C . PRO A 1 103 ? -0.918 -2.952 -1.316 1.00 93.62 103 PRO A C 1
ATOM 785 O O . PRO A 1 103 ? 0.171 -2.805 -0.756 1.00 93.62 103 PRO A O 1
ATOM 788 N N . THR A 1 104 ? -1.076 -3.718 -2.393 1.00 90.69 104 THR A N 1
ATOM 789 C CA . THR A 1 104 ? 0.001 -4.468 -3.053 1.00 90.69 104 THR A CA 1
ATOM 790 C C . THR A 1 104 ? -0.039 -4.206 -4.551 1.00 90.69 104 THR A C 1
ATOM 792 O O . THR A 1 104 ? -1.109 -3.960 -5.115 1.00 90.69 104 THR A O 1
ATOM 795 N N . ILE A 1 105 ? 1.118 -4.251 -5.213 1.00 88.50 105 ILE A N 1
ATOM 796 C CA . ILE A 1 105 ? 1.145 -4.243 -6.675 1.00 88.50 105 ILE A CA 1
ATOM 797 C C . ILE A 1 105 ? 0.483 -5.513 -7.203 1.00 88.50 105 ILE A C 1
ATOM 799 O O . ILE A 1 105 ? 0.774 -6.630 -6.773 1.00 88.50 105 ILE A O 1
ATOM 803 N N . PHE A 1 106 ? -0.384 -5.331 -8.196 1.00 86.94 106 PHE A N 1
ATOM 804 C CA . PHE A 1 106 ? -0.943 -6.441 -8.944 1.00 86.94 106 PHE A CA 1
ATOM 805 C C . PHE A 1 106 ? 0.176 -7.246 -9.618 1.00 86.94 106 PHE A C 1
ATOM 807 O O . PHE A 1 106 ? 0.871 -6.753 -10.506 1.00 86.94 106 PHE A O 1
ATOM 814 N N . ALA A 1 107 ? 0.309 -8.509 -9.222 1.00 84.44 107 ALA A N 1
ATOM 815 C CA . ALA A 1 107 ? 1.202 -9.465 -9.854 1.00 84.44 107 ALA A CA 1
ATOM 816 C C . ALA A 1 107 ? 0.385 -10.529 -10.590 1.00 84.44 107 ALA A C 1
ATOM 818 O O . ALA A 1 107 ? -0.563 -11.095 -10.042 1.00 84.44 107 ALA A O 1
ATOM 819 N N . LEU A 1 108 ? 0.781 -10.843 -11.827 1.00 86.75 108 LEU A N 1
ATOM 820 C CA . LEU A 1 108 ? 0.177 -11.958 -12.550 1.00 86.75 108 LEU A CA 1
ATOM 821 C C . LEU A 1 108 ? 0.466 -13.286 -11.821 1.00 86.75 108 LEU A C 1
ATOM 823 O O . LEU A 1 108 ? 1.547 -13.453 -11.239 1.00 86.75 108 LEU A O 1
ATOM 827 N N . PRO A 1 109 ? -0.456 -14.264 -11.879 1.00 89.75 109 PRO A N 1
ATOM 828 C CA . PRO A 1 109 ? -0.204 -15.616 -11.396 1.00 89.75 109 PRO A CA 1
ATOM 829 C C . PRO A 1 109 ? 1.108 -16.189 -11.938 1.00 89.75 109 PRO A C 1
ATOM 831 O O . PRO A 1 109 ? 1.489 -15.930 -13.082 1.00 89.75 109 PRO A O 1
ATOM 834 N N . LEU A 1 110 ? 1.792 -16.989 -11.115 1.00 86.19 110 LEU A N 1
ATOM 835 C CA . LEU A 1 110 ? 3.090 -17.578 -11.464 1.00 86.19 110 LEU A CA 1
ATOM 836 C C . LEU A 1 110 ? 3.022 -18.399 -12.762 1.00 86.19 110 LEU A C 1
ATOM 838 O O . LEU A 1 110 ? 3.948 -18.360 -13.564 1.00 86.19 110 LEU A O 1
ATOM 842 N N . GLU A 1 111 ? 1.895 -19.074 -12.991 1.00 89.62 111 GLU A N 1
ATOM 843 C CA . G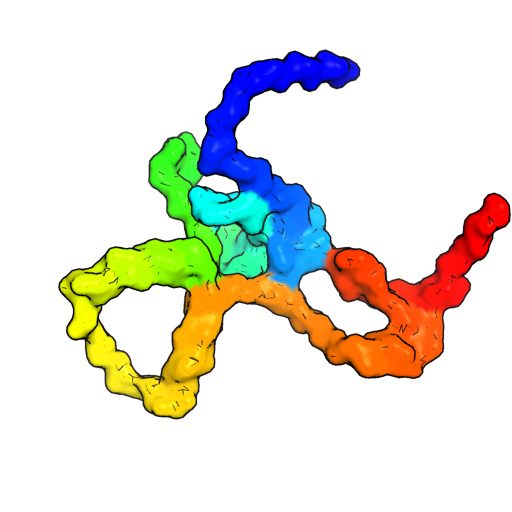LU A 1 111 ? 1.618 -19.834 -14.213 1.00 89.62 111 GLU A CA 1
ATOM 844 C C . GLU A 1 111 ? 1.726 -18.968 -15.468 1.00 89.62 111 GLU A C 1
ATOM 846 O O . GLU A 1 111 ? 2.377 -19.359 -16.430 1.00 89.62 111 GLU A O 1
ATOM 851 N N . ILE A 1 112 ? 1.146 -17.765 -15.441 1.00 88.75 112 ILE A N 1
ATOM 852 C CA . ILE A 1 112 ? 1.168 -16.842 -16.581 1.00 88.75 112 ILE A CA 1
ATOM 853 C C . ILE A 1 112 ? 2.557 -16.220 -16.731 1.00 88.75 112 ILE A C 1
ATOM 855 O O . ILE A 1 112 ? 3.068 -16.116 -17.845 1.00 88.75 112 ILE A O 1
ATOM 859 N N . ARG A 1 113 ? 3.196 -15.848 -15.615 1.00 86.38 113 ARG A N 1
ATOM 860 C CA . ARG A 1 113 ? 4.544 -15.255 -15.625 1.00 86.38 113 ARG A CA 1
ATOM 861 C C . ARG A 1 113 ? 5.596 -16.193 -16.213 1.00 86.38 113 ARG A C 1
ATOM 863 O O . ARG A 1 113 ? 6.480 -15.728 -16.921 1.00 86.38 113 ARG A O 1
ATOM 870 N N . ASN A 1 114 ? 5.461 -17.495 -15.972 1.00 84.94 114 ASN A N 1
ATOM 871 C CA . ASN A 1 114 ? 6.400 -18.513 -16.443 1.00 84.94 114 ASN A CA 1
ATOM 872 C C . ASN A 1 114 ? 6.006 -19.137 -17.792 1.00 84.94 114 ASN A C 1
ATOM 874 O O . ASN A 1 114 ? 6.732 -19.988 -18.304 1.00 84.94 114 ASN A O 1
ATOM 878 N N . TYR A 1 115 ? 4.859 -18.755 -18.361 1.00 88.81 115 TYR A N 1
ATOM 879 C CA . TYR A 1 115 ? 4.361 -19.346 -19.602 1.00 88.81 115 TYR A CA 1
ATOM 880 C C . TYR A 1 115 ? 5.167 -18.906 -20.833 1.00 88.81 115 TYR A C 1
ATOM 882 O O . TYR A 1 115 ? 5.417 -19.697 -21.743 1.00 88.81 115 TYR A O 1
ATOM 890 N N . PHE A 1 116 ? 5.580 -17.638 -20.884 1.00 87.25 116 PHE A N 1
ATOM 891 C CA . PHE A 1 116 ? 6.229 -17.067 -22.062 1.00 87.25 116 PHE A CA 1
ATOM 892 C C . PHE A 1 116 ? 7.745 -17.276 -22.027 1.00 87.25 116 PHE A C 1
ATOM 894 O O . PHE A 1 116 ? 8.444 -16.763 -21.155 1.00 87.25 116 PHE A O 1
ATOM 901 N N . LYS A 1 117 ? 8.279 -17.988 -23.028 1.00 86.69 117 LYS A N 1
ATOM 902 C CA . LYS A 1 117 ? 9.729 -18.158 -23.197 1.00 86.69 117 LYS A CA 1
ATOM 903 C C . LYS A 1 117 ? 10.405 -16.794 -23.327 1.00 86.69 117 LYS A C 1
ATOM 905 O O . LYS A 1 117 ? 9.996 -15.977 -24.146 1.00 86.69 117 LYS A O 1
ATOM 910 N N . GLY A 1 118 ? 11.481 -16.591 -22.576 1.00 84.75 118 GLY A N 1
ATOM 911 C CA . GLY A 1 118 ? 12.210 -15.328 -22.587 1.00 84.75 118 GLY A CA 1
ATOM 912 C C . GLY A 1 118 ? 11.673 -14.308 -21.587 1.00 84.75 118 GLY A C 1
ATOM 913 O O . GLY A 1 118 ? 12.365 -13.341 -21.329 1.00 84.75 118 GLY A O 1
ATOM 914 N N . VAL A 1 119 ? 10.525 -14.524 -20.942 1.00 86.88 119 VAL A N 1
ATOM 915 C CA . VAL A 1 119 ? 10.008 -13.616 -19.908 1.00 86.88 119 VAL A CA 1
ATOM 916 C C . VAL A 1 119 ? 10.331 -14.176 -18.526 1.00 86.88 119 VAL A C 1
ATOM 918 O O . VAL A 1 119 ? 10.108 -15.353 -18.259 1.00 86.88 119 VAL A O 1
ATOM 921 N N . ALA A 1 120 ? 10.865 -13.336 -17.646 1.00 85.19 120 ALA A N 1
ATOM 922 C CA . ALA A 1 120 ? 11.051 -13.642 -16.233 1.00 85.19 120 ALA A CA 1
ATOM 923 C C . ALA A 1 120 ? 10.650 -12.437 -15.371 1.00 85.19 120 ALA A C 1
ATOM 925 O O . ALA A 1 120 ? 10.423 -11.339 -15.880 1.00 85.19 120 ALA A O 1
ATOM 926 N N . THR A 1 121 ? 10.558 -12.642 -14.059 1.00 85.06 121 THR A N 1
ATOM 927 C CA . THR A 1 121 ? 10.307 -11.574 -13.086 1.00 85.06 121 THR A CA 1
ATOM 928 C C . THR A 1 121 ? 11.502 -11.462 -12.147 1.00 85.06 121 THR A C 1
ATOM 930 O O . THR A 1 121 ? 11.924 -12.468 -11.577 1.00 85.06 121 THR A O 1
ATOM 933 N N . ALA A 1 122 ? 12.064 -10.263 -12.007 1.00 80.25 122 ALA A N 1
ATOM 934 C CA . ALA A 1 122 ? 13.152 -9.991 -11.075 1.00 80.25 122 ALA A CA 1
ATOM 935 C C . ALA A 1 122 ? 12.645 -9.914 -9.620 1.00 80.25 122 ALA A C 1
ATOM 937 O O . ALA A 1 122 ? 11.443 -9.969 -9.356 1.00 80.25 122 ALA A O 1
ATOM 938 N N . ALA A 1 123 ? 13.570 -9.824 -8.658 1.00 74.19 123 ALA A N 1
ATOM 939 C CA . ALA A 1 123 ? 13.245 -9.815 -7.227 1.00 74.19 123 ALA A CA 1
ATOM 940 C C . ALA A 1 123 ? 12.356 -8.627 -6.808 1.00 74.19 123 ALA A C 1
ATOM 942 O O . ALA A 1 123 ? 11.605 -8.734 -5.845 1.00 74.19 123 ALA A O 1
ATOM 943 N N . ASP A 1 124 ? 12.410 -7.528 -7.557 1.00 73.69 124 ASP A N 1
ATOM 944 C CA . ASP A 1 124 ? 11.593 -6.323 -7.387 1.00 73.69 124 ASP A CA 1
ATOM 945 C C . ASP A 1 124 ? 10.220 -6.410 -8.085 1.00 73.69 124 ASP A C 1
ATOM 947 O O . ASP A 1 124 ? 9.451 -5.454 -8.067 1.00 73.69 124 ASP A O 1
ATOM 951 N N . GLY A 1 125 ? 9.898 -7.540 -8.724 1.00 77.88 125 GLY A N 1
ATOM 952 C CA . GLY A 1 125 ? 8.645 -7.727 -9.453 1.00 77.88 125 GLY A CA 1
ATOM 953 C C . GLY A 1 125 ? 8.658 -7.209 -10.896 1.00 77.88 125 GLY A C 1
ATOM 954 O O . GLY A 1 125 ? 7.657 -7.382 -11.597 1.00 77.88 125 GLY A O 1
ATOM 955 N N . SER A 1 126 ? 9.762 -6.624 -11.375 1.00 81.81 126 SER A N 1
ATOM 956 C CA . SER A 1 126 ? 9.874 -6.130 -12.752 1.00 81.81 126 SER A CA 1
ATOM 957 C C . SER A 1 126 ? 9.969 -7.273 -13.771 1.00 81.81 126 SER A C 1
ATOM 959 O O . SER A 1 126 ? 10.561 -8.322 -13.506 1.00 81.81 126 SER A O 1
ATOM 961 N N . TYR A 1 127 ? 9.369 -7.091 -14.953 1.00 84.81 127 TYR A N 1
ATOM 962 C CA . TYR A 1 127 ? 9.490 -8.058 -16.047 1.00 84.81 127 TYR A CA 1
ATOM 963 C C . TYR A 1 127 ? 10.799 -7.848 -16.797 1.00 84.81 127 TYR A C 1
ATOM 965 O O . TYR A 1 127 ? 11.092 -6.747 -17.262 1.00 84.81 127 TYR A O 1
ATOM 973 N N . VAL A 1 128 ? 11.558 -8.927 -16.951 1.00 86.75 128 VAL A N 1
ATOM 974 C CA . VAL A 1 128 ? 12.861 -8.920 -17.612 1.00 86.75 128 VAL A CA 1
ATOM 975 C C . VAL A 1 128 ? 12.900 -9.937 -18.746 1.00 86.75 128 VAL A C 1
ATOM 977 O O . VAL A 1 128 ? 12.268 -10.994 -18.677 1.00 86.75 128 VAL A O 1
ATOM 980 N N . ASP A 1 129 ? 13.670 -9.619 -19.789 1.00 84.19 129 ASP A N 1
ATOM 981 C CA . ASP A 1 129 ? 13.986 -10.571 -20.851 1.00 84.19 129 ASP A CA 1
ATOM 982 C C . ASP A 1 129 ? 15.137 -11.478 -20.396 1.00 84.19 129 ASP A C 1
ATOM 984 O O . ASP A 1 129 ? 16.291 -11.056 -20.281 1.00 84.19 129 ASP A O 1
ATOM 988 N N . SER A 1 130 ? 14.828 -12.745 -20.143 1.00 79.06 130 SER A N 1
ATOM 989 C CA . SER A 1 130 ? 15.812 -13.755 -19.738 1.00 79.06 130 SER A CA 1
ATOM 990 C C . SER A 1 130 ? 16.818 -14.093 -20.843 1.00 79.06 130 SER A C 1
ATOM 992 O O . SER A 1 130 ? 17.893 -14.603 -20.534 1.00 79.06 130 SER A O 1
ATOM 994 N N . ASN A 1 131 ? 16.548 -13.749 -22.108 1.00 78.69 131 ASN A N 1
ATOM 995 C CA . ASN A 1 131 ? 17.522 -13.885 -23.196 1.00 78.69 131 ASN A CA 1
ATOM 996 C C . ASN A 1 131 ? 18.595 -12.781 -23.176 1.00 78.69 131 ASN A C 1
ATOM 998 O O . ASN A 1 131 ? 19.631 -12.932 -23.823 1.00 78.69 131 ASN A O 1
ATOM 1002 N N . MET A 1 132 ? 18.368 -11.680 -22.449 1.00 67.50 132 MET A N 1
ATOM 1003 C CA . MET A 1 132 ? 19.308 -10.554 -22.339 1.00 67.50 132 MET A CA 1
ATOM 1004 C C . MET A 1 132 ? 20.294 -10.705 -21.170 1.00 67.50 132 MET A C 1
ATOM 1006 O O . MET A 1 132 ? 21.243 -9.926 -21.056 1.00 67.50 132 MET A O 1
ATOM 1010 N N . LEU A 1 133 ? 20.124 -11.726 -20.323 1.00 62.22 133 LEU A N 1
ATOM 1011 C CA . LEU A 1 133 ? 21.082 -12.079 -19.277 1.00 62.22 133 LEU A CA 1
ATOM 1012 C C . LEU A 1 133 ? 22.308 -12.732 -19.931 1.00 62.22 133 LEU A C 1
ATOM 101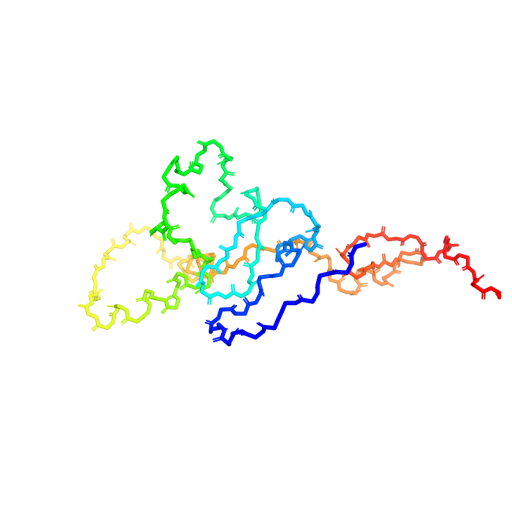4 O O . LEU A 1 133 ? 22.330 -13.934 -20.197 1.00 62.22 133 LEU A O 1
ATOM 1018 N N . ARG A 1 134 ? 23.341 -11.932 -20.234 1.00 57.38 134 ARG A N 1
ATOM 1019 C CA . ARG A 1 134 ? 24.629 -12.474 -20.696 1.00 57.38 134 ARG A CA 1
ATOM 1020 C C . ARG A 1 134 ? 25.152 -13.481 -19.665 1.00 57.38 134 ARG A C 1
ATOM 1022 O O . ARG A 1 134 ? 25.221 -13.131 -18.488 1.00 57.38 134 ARG A O 1
ATOM 1029 N N . PRO A 1 135 ? 25.600 -14.674 -20.090 1.00 55.56 135 PRO A N 1
ATOM 1030 C CA . PRO A 1 135 ? 26.326 -15.573 -19.209 1.00 55.56 135 PRO A CA 1
ATOM 1031 C C . PRO A 1 135 ? 27.557 -14.849 -18.660 1.00 55.56 135 PRO A C 1
ATOM 1033 O O . PRO A 1 135 ? 28.371 -14.341 -19.438 1.00 55.56 135 PRO A O 1
ATOM 1036 N N . LEU A 1 136 ? 27.686 -14.796 -17.334 1.00 56.16 136 LEU A N 1
ATOM 1037 C CA . LEU A 1 136 ? 28.954 -14.463 -16.696 1.00 56.16 136 LEU A CA 1
ATOM 1038 C C . LEU A 1 136 ? 29.945 -15.568 -17.092 1.00 56.16 136 LEU A C 1
ATOM 1040 O O . LEU A 1 136 ? 29.720 -16.737 -16.781 1.00 56.16 136 LEU A O 1
ATOM 1044 N N . LYS A 1 137 ? 30.963 -15.197 -17.874 1.00 43.25 137 LYS A N 1
ATOM 1045 C CA . LYS A 1 137 ? 32.132 -16.038 -18.154 1.00 43.25 137 LYS A CA 1
ATOM 1046 C C . LYS A 1 137 ? 33.123 -15.935 -17.011 1.00 43.25 137 LYS A C 1
ATOM 1048 O O . LYS A 1 137 ? 33.277 -14.805 -16.496 1.00 43.25 137 LYS A O 1
#